Protein AF-A0A0C3GNN5-F1 (afdb_monomer)

Solvent-accessible surface area (backbone atoms only — not comparable to full-atom values): 3858 Å² total; per-residue (Å²): 130,92,78,78,76,72,77,52,71,67,57,57,50,51,52,49,51,54,53,48,50,54,52,50,49,53,54,52,47,46,64,72,44,40,63,62,73,76,68,62,62,92,58,77,87,68,76,91,84,88,78,77,94,75,84,88,136

Mean predicted aligned error: 15.67 Å

Foldseek 3Di:
DDDPDDPPPVVVVVVVVVVVVVVVVVVVVCVVCVCVVVPDDVCVVPPDDPDDPDDDD

Radius of gyration: 27.66 Å; Cα contacts (8 Å, |Δi|>4): 3; chains: 1; bounding box: 63×14×83 Å

Secondary structure (DSSP, 8-state):
-----PPPHHHHHHHHHHHHHHHHHHHHHHHHHHHHHHS--TTTT--S---------

pLDDT: mean 70.19, std 15.52, range [39.75, 95.56]

Sequence (57 aa):
GFHPHLPGFRHNFLAKALGATMWFFIFYRAREDGPKLLGAHPWEGHGHGHEDEGGHH

Organism: Piloderma croceum (strain F 1598) (NCBI:txid765440)

Structure (mmCIF, N/CA/C/O backbone):
data_AF-A0A0C3GNN5-F1
#
_entry.id   AF-A0A0C3GNN5-F1
#
loop_
_atom_site.group_PDB
_atom_site.id
_atom_site.type_symbol
_atom_site.label_atom_id
_atom_site.label_alt_id
_atom_site.label_comp_id
_atom_site.label_asym_id
_atom_site.label_entity_id
_atom_site.label_seq_id
_atom_site.pdbx_PDB_ins_code
_atom_site.Cartn_x
_atom_site.Cartn_y
_atom_site.Cartn_z
_atom_site.occupancy
_atom_site.B_iso_or_equiv
_atom_site.auth_seq_id
_atom_site.auth_comp_id
_atom_site.auth_asym_id
_atom_site.auth_atom_id
_atom_site.pdbx_PDB_model_num
ATOM 1 N N . GLY A 1 1 ? 7.810 1.301 -35.359 1.00 59.72 1 GLY A N 1
ATOM 2 C CA . GLY A 1 1 ? 7.490 0.206 -34.427 1.00 59.72 1 GLY A CA 1
ATOM 3 C C . GLY A 1 1 ? 7.478 0.763 -33.025 1.00 59.72 1 GLY A C 1
ATOM 4 O O . GLY A 1 1 ? 8.388 1.509 -32.692 1.00 59.72 1 GLY A O 1
ATOM 5 N N . PHE A 1 2 ? 6.443 0.478 -32.235 1.00 66.44 2 PHE A N 1
ATOM 6 C CA . PHE A 1 2 ? 6.408 0.860 -30.821 1.00 66.44 2 PHE A CA 1
ATOM 7 C C . PHE A 1 2 ? 7.502 0.082 -30.077 1.00 66.44 2 PHE A C 1
ATOM 9 O O . PHE A 1 2 ? 7.461 -1.143 -30.045 1.00 66.44 2 PHE A O 1
ATOM 16 N N . HIS A 1 3 ? 8.492 0.782 -29.520 1.00 60.28 3 HIS A N 1
ATOM 17 C CA . HIS A 1 3 ? 9.499 0.215 -28.619 1.00 60.28 3 HIS A CA 1
ATOM 18 C C . HIS A 1 3 ? 9.101 0.594 -27.188 1.00 60.28 3 HIS A C 1
ATOM 20 O O . HIS A 1 3 ? 9.527 1.647 -26.706 1.00 60.28 3 HIS A O 1
ATOM 26 N N . PRO A 1 4 ? 8.236 -0.187 -26.512 1.00 73.06 4 PRO A N 1
ATOM 27 C CA . PRO A 1 4 ? 7.929 0.070 -25.116 1.00 73.06 4 PRO A CA 1
ATOM 28 C C . PRO A 1 4 ? 9.215 -0.119 -24.309 1.00 73.06 4 PRO A C 1
ATOM 30 O O . PRO A 1 4 ? 9.781 -1.211 -24.258 1.00 73.06 4 PRO A O 1
ATOM 33 N N . HIS A 1 5 ? 9.706 0.960 -23.701 1.00 68.00 5 HIS A N 1
ATOM 34 C CA . HIS A 1 5 ? 10.758 0.864 -22.701 1.00 68.00 5 HIS A CA 1
ATOM 35 C C . HIS A 1 5 ? 10.221 -0.011 -21.568 1.00 68.00 5 HIS A C 1
ATOM 37 O O . HIS A 1 5 ? 9.235 0.326 -20.918 1.00 68.00 5 HIS A O 1
ATOM 43 N N . LEU A 1 6 ? 10.823 -1.178 -21.353 1.00 64.88 6 LEU A N 1
ATOM 44 C CA . LEU A 1 6 ? 10.474 -1.978 -20.189 1.00 64.88 6 LEU A CA 1
ATOM 45 C C . LEU A 1 6 ? 10.801 -1.134 -18.950 1.00 64.88 6 LEU A C 1
ATOM 47 O O . LEU A 1 6 ? 11.943 -0.671 -18.839 1.00 64.88 6 LEU A O 1
ATOM 51 N N . PRO A 1 7 ? 9.833 -0.885 -18.044 1.00 65.12 7 PRO A N 1
ATOM 52 C CA . PRO A 1 7 ? 10.103 -0.135 -16.830 1.00 65.12 7 PRO A CA 1
ATOM 53 C C . PRO A 1 7 ? 11.258 -0.830 -16.122 1.00 65.12 7 PRO A C 1
ATOM 55 O O . PRO A 1 7 ? 11.201 -2.034 -15.852 1.00 65.12 7 PRO A O 1
ATOM 58 N N . GLY A 1 8 ? 12.346 -0.086 -15.910 1.00 67.62 8 GLY A N 1
ATOM 59 C CA . GLY A 1 8 ? 13.588 -0.647 -15.396 1.00 67.62 8 GLY A CA 1
ATOM 60 C C . GLY A 1 8 ? 13.316 -1.480 -14.147 1.00 67.62 8 GLY A C 1
ATOM 61 O O . GLY A 1 8 ? 12.480 -1.116 -13.322 1.00 67.62 8 GLY A O 1
ATOM 62 N N . PHE A 1 9 ? 14.015 -2.604 -13.998 1.00 72.19 9 PHE A N 1
ATOM 63 C CA . PHE A 1 9 ? 13.798 -3.577 -12.918 1.00 72.19 9 PHE A CA 1
ATOM 64 C C . PHE A 1 9 ? 13.708 -2.929 -11.519 1.00 72.19 9 PHE A C 1
ATOM 66 O O . PHE A 1 9 ? 12.923 -3.347 -10.670 1.00 72.19 9 PHE A O 1
ATOM 73 N N . ARG A 1 10 ? 14.443 -1.826 -11.324 1.00 73.81 10 ARG A N 1
ATOM 74 C CA . ARG A 1 10 ? 14.430 -0.981 -10.120 1.00 73.81 10 ARG A CA 1
ATOM 75 C C . ARG A 1 10 ? 13.059 -0.359 -9.822 1.00 73.81 10 ARG A C 1
ATOM 77 O O . ARG A 1 10 ? 12.661 -0.320 -8.665 1.00 73.81 10 ARG A O 1
A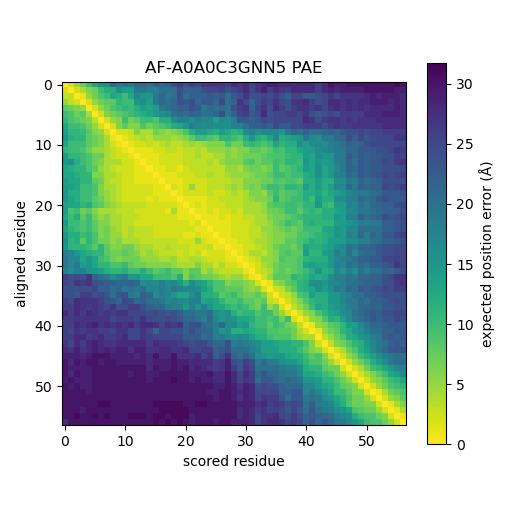TOM 84 N N . HIS A 1 11 ? 12.328 0.089 -10.842 1.00 81.38 11 HIS A N 1
ATOM 85 C CA . HIS A 1 11 ? 10.998 0.680 -10.688 1.00 81.38 11 HIS A CA 1
ATOM 86 C C . HIS A 1 11 ? 9.970 -0.369 -10.251 1.00 81.38 11 HIS A C 1
ATOM 88 O O . HIS A 1 11 ? 9.208 -0.136 -9.320 1.00 81.38 11 HIS A O 1
ATOM 94 N N . ASN A 1 12 ? 10.017 -1.564 -10.848 1.00 82.75 12 ASN A N 1
ATOM 95 C CA . ASN A 1 12 ? 9.155 -2.680 -10.452 1.00 82.75 12 ASN A CA 1
ATOM 96 C C . ASN A 1 12 ? 9.431 -3.148 -9.017 1.00 82.75 12 ASN A C 1
ATOM 98 O O . ASN A 1 12 ? 8.496 -3.459 -8.281 1.00 82.75 12 ASN A O 1
ATOM 102 N N . PHE A 1 13 ? 10.703 -3.191 -8.609 1.00 87.75 13 PHE A N 1
ATOM 103 C CA . PHE A 1 13 ? 11.080 -3.540 -7.240 1.00 87.75 13 PHE A CA 1
ATOM 104 C C . PHE A 1 13 ? 10.588 -2.496 -6.232 1.00 87.75 13 PHE A C 1
ATOM 106 O O . PHE A 1 13 ? 9.974 -2.862 -5.233 1.00 87.75 13 PHE A O 1
ATOM 113 N N . LEU A 1 14 ? 10.785 -1.205 -6.518 1.00 89.06 14 LEU A N 1
ATOM 114 C CA . LEU A 1 14 ? 10.334 -0.125 -5.640 1.00 89.06 14 LEU A CA 1
ATOM 115 C C . LEU A 1 14 ? 8.803 -0.082 -5.537 1.00 89.06 14 LEU A C 1
ATOM 117 O O . LEU A 1 14 ? 8.270 0.043 -4.438 1.00 89.06 14 LEU A O 1
ATOM 121 N N . ALA A 1 15 ? 8.097 -0.263 -6.657 1.00 87.56 15 ALA A N 1
ATOM 122 C CA . ALA A 1 15 ? 6.639 -0.349 -6.683 1.00 87.56 15 ALA A CA 1
ATOM 123 C C . ALA A 1 15 ? 6.123 -1.534 -5.850 1.00 87.56 15 ALA A C 1
ATOM 125 O O . ALA A 1 15 ? 5.179 -1.386 -5.074 1.00 87.56 15 ALA A O 1
ATOM 126 N N . LYS A 1 16 ? 6.776 -2.699 -5.952 1.00 89.81 16 LYS A N 1
ATOM 127 C CA . LYS A 1 16 ? 6.458 -3.879 -5.136 1.00 89.81 16 LYS A CA 1
ATOM 128 C C . LYS A 1 16 ? 6.742 -3.657 -3.656 1.00 89.81 16 LYS A C 1
ATOM 130 O O . LYS A 1 16 ? 5.912 -4.035 -2.841 1.00 89.81 16 LYS A O 1
ATOM 135 N N . ALA A 1 17 ? 7.868 -3.037 -3.311 1.00 92.62 17 ALA A N 1
ATOM 136 C CA . ALA A 1 17 ? 8.203 -2.716 -1.928 1.00 92.62 17 ALA A CA 1
ATOM 137 C C . ALA A 1 17 ? 7.185 -1.736 -1.324 1.00 92.62 17 ALA A C 1
ATOM 139 O O . ALA A 1 17 ? 6.676 -1.985 -0.238 1.00 92.62 17 ALA A O 1
ATOM 140 N N . LEU A 1 18 ? 6.814 -0.679 -2.054 1.00 93.81 18 LEU A N 1
ATOM 141 C CA . LEU A 1 18 ? 5.790 0.283 -1.628 1.00 93.81 18 LEU A CA 1
ATOM 142 C C . LEU A 1 18 ? 4.417 -0.378 -1.439 1.00 93.81 18 LEU A C 1
ATOM 144 O O . LEU A 1 18 ? 3.782 -0.186 -0.403 1.00 93.81 18 LEU A O 1
ATOM 148 N N . GLY A 1 19 ? 3.980 -1.197 -2.401 1.00 94.38 19 GLY A N 1
ATOM 149 C CA . GLY A 1 19 ? 2.723 -1.941 -2.296 1.00 94.38 19 GLY A CA 1
ATOM 150 C C . GLY A 1 19 ? 2.731 -2.956 -1.149 1.00 94.38 19 GLY A C 1
ATOM 151 O O . GLY A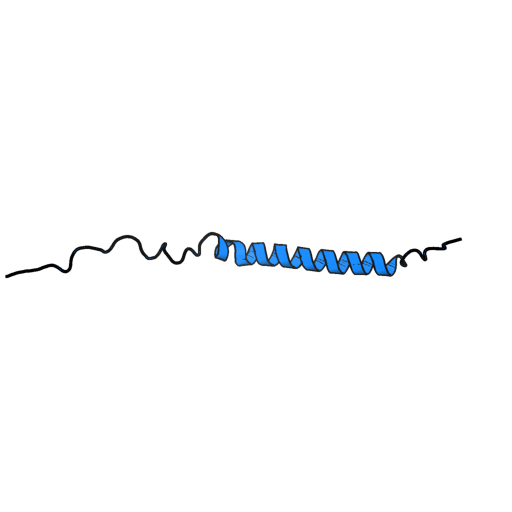 1 19 ? 1.754 -3.059 -0.410 1.00 94.38 19 GLY A O 1
ATOM 152 N N . ALA A 1 20 ? 3.844 -3.667 -0.953 1.00 94.69 20 ALA A N 1
ATOM 153 C CA . ALA A 1 20 ? 4.011 -4.602 0.155 1.00 94.69 20 ALA A CA 1
ATOM 154 C C . ALA A 1 20 ? 3.968 -3.886 1.512 1.00 94.69 20 ALA A C 1
ATOM 156 O O . ALA A 1 20 ? 3.289 -4.365 2.414 1.00 94.69 20 ALA A O 1
ATOM 157 N N . THR A 1 21 ? 4.611 -2.721 1.648 1.00 95.56 21 THR A N 1
ATOM 158 C CA . THR A 1 21 ? 4.562 -1.905 2.873 1.00 95.56 21 THR A CA 1
ATOM 159 C C . THR A 1 21 ? 3.148 -1.411 3.175 1.00 95.56 21 THR A C 1
ATOM 161 O O . THR A 1 21 ? 2.719 -1.468 4.325 1.00 95.56 21 THR A O 1
ATOM 164 N N . MET A 1 22 ? 2.396 -0.976 2.158 1.00 93.69 22 MET A N 1
ATOM 165 C CA . MET A 1 22 ? 0.995 -0.570 2.319 1.00 93.69 22 MET A CA 1
ATOM 166 C C . MET A 1 22 ? 0.150 -1.710 2.906 1.00 93.69 22 MET A C 1
ATOM 168 O O . MET A 1 22 ? -0.520 -1.529 3.921 1.00 93.69 22 MET A O 1
ATOM 172 N N . TRP A 1 23 ? 0.214 -2.901 2.305 1.00 91.81 23 TRP A N 1
ATOM 173 C CA . TRP A 1 23 ? -0.530 -4.063 2.796 1.00 91.81 23 TRP A CA 1
ATOM 174 C C . TRP A 1 23 ? -0.032 -4.549 4.158 1.00 91.81 23 TRP A C 1
ATOM 176 O O . TRP A 1 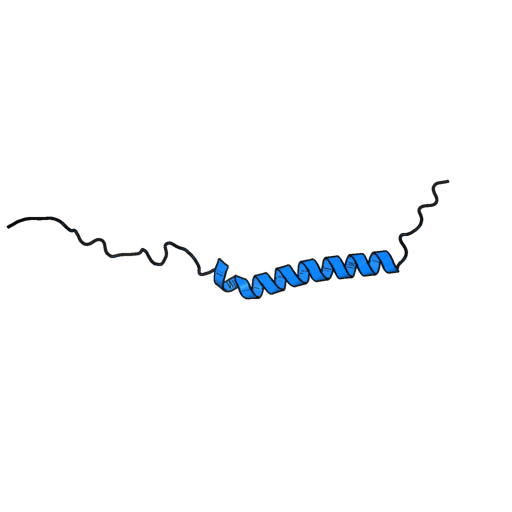23 ? -0.846 -4.871 5.021 1.00 91.81 23 TRP A O 1
ATOM 186 N N . PHE A 1 24 ? 1.284 -4.550 4.383 1.00 90.12 24 PHE A N 1
ATOM 187 C CA . PHE A 1 24 ? 1.880 -4.856 5.681 1.00 90.12 24 PHE A CA 1
ATOM 188 C C . PHE A 1 24 ? 1.305 -3.957 6.779 1.00 90.12 24 PHE A C 1
ATOM 190 O O . PHE A 1 24 ? 0.915 -4.456 7.832 1.00 90.12 24 PHE A O 1
ATOM 197 N N . PHE A 1 25 ? 1.172 -2.655 6.511 1.00 88.69 25 PHE A N 1
ATOM 198 C CA . PHE A 1 25 ? 0.600 -1.707 7.461 1.00 88.69 25 PHE A CA 1
ATOM 199 C C . PHE A 1 25 ? -0.883 -1.973 7.744 1.00 88.69 25 PHE A C 1
ATOM 201 O O . PHE A 1 25 ? -1.298 -1.933 8.900 1.00 88.69 25 PHE A O 1
ATOM 208 N N . ILE A 1 26 ? -1.676 -2.309 6.721 1.00 86.75 26 ILE A N 1
ATOM 209 C CA . ILE A 1 26 ? -3.088 -2.685 6.898 1.00 86.75 26 ILE A CA 1
ATOM 210 C C . ILE A 1 26 ? -3.209 -3.920 7.799 1.00 86.75 26 ILE A C 1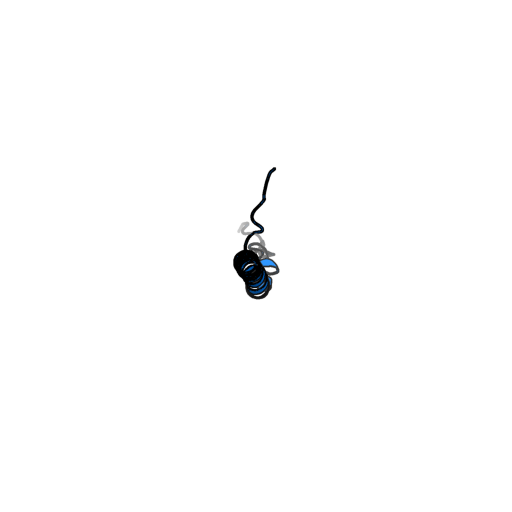
ATOM 212 O O . ILE A 1 26 ? -4.006 -3.910 8.731 1.00 86.75 26 ILE A O 1
ATOM 216 N N . PHE A 1 27 ? -2.405 -4.965 7.578 1.00 85.81 27 PHE A N 1
ATOM 217 C CA . PHE A 1 27 ? -2.440 -6.175 8.410 1.00 85.81 27 PHE A CA 1
ATOM 218 C C . PHE A 1 27 ? -1.889 -5.959 9.823 1.00 85.81 27 PHE A C 1
ATOM 220 O O . PHE A 1 27 ? -2.415 -6.533 10.777 1.00 85.81 27 PHE A O 1
ATOM 227 N N . TYR A 1 28 ? -0.855 -5.131 9.972 1.00 86.25 28 TYR A N 1
ATOM 228 C CA . TYR A 1 28 ? -0.336 -4.710 11.274 1.00 86.25 28 TYR A CA 1
ATOM 229 C C . TYR A 1 28 ? -1.428 -3.998 12.076 1.00 86.25 28 TYR A C 1
ATOM 231 O O . TYR A 1 28 ? -1.759 -4.405 13.189 1.00 86.25 28 TYR A O 1
ATOM 239 N N . ARG A 1 29 ? -2.079 -3.017 11.448 1.00 84.00 29 ARG A N 1
ATOM 240 C CA . ARG A 1 29 ? -3.158 -2.251 12.061 1.00 84.00 29 ARG A CA 1
ATOM 241 C C . ARG A 1 29 ? -4.405 -3.096 12.306 1.00 84.00 29 ARG A C 1
ATOM 243 O O . ARG A 1 29 ? -5.031 -2.941 13.338 1.00 84.00 29 ARG A O 1
ATOM 250 N N . ALA A 1 30 ? -4.721 -4.058 11.440 1.00 79.50 30 ALA A N 1
ATOM 251 C CA . ALA A 1 30 ? -5.805 -5.012 11.672 1.00 79.50 30 ALA A CA 1
ATOM 252 C C . ALA A 1 30 ? -5.534 -5.952 12.860 1.00 79.50 30 ALA A C 1
ATOM 254 O O . ALA A 1 30 ? -6.477 -6.368 13.528 1.00 79.50 30 ALA A O 1
ATOM 255 N N . ARG A 1 31 ? -4.271 -6.289 13.156 1.00 74.56 31 ARG A N 1
ATOM 256 C CA . ARG A 1 31 ? -3.922 -7.053 14.367 1.00 74.56 31 ARG A CA 1
ATOM 257 C C . ARG A 1 31 ? -4.028 -6.205 15.632 1.00 74.56 31 ARG A C 1
ATOM 259 O O . ARG A 1 31 ? -4.492 -6.717 16.644 1.00 74.56 31 ARG A O 1
ATOM 266 N N . GLU A 1 32 ? -3.624 -4.939 15.579 1.00 73.62 32 GLU A N 1
ATOM 267 C CA . GLU A 1 32 ? -3.698 -4.023 16.729 1.00 73.62 32 GLU A CA 1
ATOM 268 C C . GLU A 1 32 ? -5.121 -3.505 16.999 1.00 73.62 32 GLU A C 1
ATOM 270 O O . GLU A 1 32 ? -5.555 -3.464 18.148 1.00 73.62 32 GLU A O 1
ATOM 275 N N . ASP A 1 33 ? -5.874 -3.167 15.952 1.00 65.25 33 ASP A N 1
ATOM 276 C CA . ASP A 1 33 ? -7.258 -2.681 16.028 1.00 65.25 33 ASP A CA 1
ATOM 277 C C . ASP A 1 33 ? -8.294 -3.819 15.929 1.00 65.25 33 ASP A C 1
ATOM 279 O O . ASP A 1 33 ? -9.492 -3.582 16.073 1.00 65.25 33 ASP A O 1
ATOM 283 N N . GLY A 1 34 ? -7.867 -5.067 15.724 1.00 62.16 34 GLY A N 1
ATOM 284 C CA . GLY A 1 34 ? -8.742 -6.247 15.678 1.00 62.16 34 GLY A CA 1
ATOM 285 C C . GLY A 1 34 ? -9.638 -6.412 16.917 1.00 62.16 34 GLY A C 1
ATOM 286 O O . GLY A 1 34 ? -10.844 -6.606 16.760 1.00 62.16 34 GLY A O 1
ATOM 287 N N . PRO A 1 35 ? -9.121 -6.243 18.151 1.00 57.97 35 PRO A N 1
ATOM 288 C CA . PRO A 1 35 ? -9.948 -6.218 19.360 1.00 57.97 35 PRO A CA 1
ATOM 289 C C . PRO A 1 35 ? -10.865 -4.988 19.429 1.00 57.97 35 PRO A C 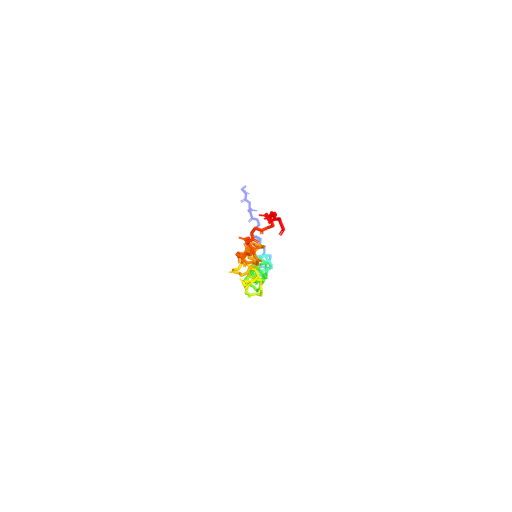1
ATOM 291 O O . PRO A 1 35 ? -11.929 -5.039 20.039 1.00 57.97 35 PRO A O 1
ATOM 294 N N . LYS A 1 36 ? -10.461 -3.876 18.800 1.00 56.94 36 LYS A N 1
ATOM 295 C CA . LYS A 1 36 ? -11.208 -2.611 18.790 1.00 56.94 36 LYS A CA 1
ATOM 296 C C . LYS A 1 36 ? -12.411 -2.650 17.844 1.00 56.94 36 LYS A C 1
ATOM 298 O O . LYS A 1 36 ? -13.340 -1.879 18.035 1.00 56.94 36 LYS A O 1
ATOM 303 N N . LEU A 1 37 ? -12.403 -3.540 16.850 1.00 58.12 37 LEU A N 1
ATOM 304 C CA . LEU A 1 37 ? -13.516 -3.749 15.920 1.00 58.12 37 LEU A CA 1
ATOM 305 C C . LEU A 1 37 ? -14.430 -4.918 16.317 1.00 58.12 37 LEU A C 1
ATOM 307 O O . LEU A 1 37 ? -15.606 -4.889 15.974 1.00 58.12 37 LEU A O 1
ATOM 311 N N . LEU A 1 38 ? -13.920 -5.923 17.041 1.00 61.03 38 LEU A N 1
ATOM 312 C CA . LEU A 1 38 ? -14.702 -7.094 17.473 1.00 61.03 38 LEU A CA 1
ATOM 313 C C . LEU A 1 38 ? -15.311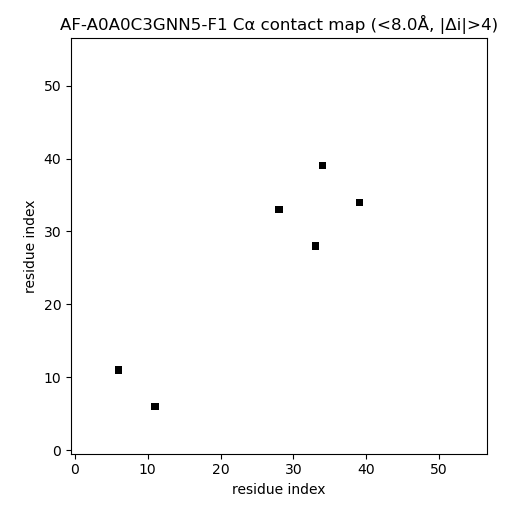 -6.976 18.882 1.00 61.03 38 LEU A C 1
ATOM 315 O O . LEU A 1 38 ? -16.063 -7.859 19.275 1.00 61.03 38 LEU A O 1
ATOM 319 N N . GLY A 1 39 ? -14.984 -5.931 19.650 1.00 59.38 39 GLY A N 1
ATOM 320 C CA . GLY A 1 39 ? -15.454 -5.776 21.036 1.00 59.38 39 GLY A CA 1
ATOM 321 C C . GLY A 1 39 ? -15.841 -4.353 21.438 1.00 59.38 39 GLY A C 1
ATOM 322 O O . GLY A 1 39 ? -15.951 -4.067 22.624 1.00 59.38 39 GLY A O 1
ATOM 323 N N . ALA A 1 40 ? -16.004 -3.439 20.479 1.00 60.78 40 ALA A N 1
ATOM 324 C CA . ALA A 1 40 ? -16.470 -2.083 20.753 1.00 60.78 40 ALA A CA 1
ATOM 325 C C . ALA A 1 40 ? -17.862 -1.872 20.153 1.00 60.78 40 ALA A C 1
ATOM 327 O O . ALA A 1 40 ? -18.040 -1.029 19.272 1.00 60.78 40 ALA A O 1
ATOM 328 N N . HIS A 1 41 ? -18.857 -2.631 20.616 1.00 66.44 41 HIS A N 1
ATOM 329 C CA . HIS A 1 41 ? -20.237 -2.215 20.408 1.00 66.44 41 HIS A CA 1
ATOM 330 C C . HIS A 1 41 ? -20.578 -1.128 21.437 1.00 66.44 41 HIS A C 1
ATOM 332 O O . HIS A 1 41 ? -20.572 -1.395 22.639 1.00 66.44 41 HIS A O 1
ATOM 338 N N . PRO A 1 42 ? -20.915 0.103 21.009 1.00 62.91 42 PRO A N 1
ATOM 339 C CA . PRO A 1 42 ? -21.302 1.171 21.931 1.00 62.91 42 PRO A CA 1
ATOM 340 C C . PRO A 1 42 ? -22.596 0.887 22.720 1.00 62.91 42 PRO A C 1
ATOM 342 O O . PRO A 1 42 ? -22.930 1.658 23.612 1.00 62.91 42 PRO A O 1
ATOM 345 N N . TRP A 1 43 ? -23.319 -0.203 22.424 1.00 66.38 43 TRP A N 1
ATOM 346 C CA . TRP A 1 43 ? -24.578 -0.586 23.078 1.00 66.38 43 TRP A CA 1
ATOM 347 C C . TRP A 1 43 ? -24.487 -1.817 23.997 1.00 66.38 43 TRP A C 1
ATOM 349 O O . TRP A 1 43 ? -25.452 -2.115 24.691 1.00 66.38 43 TRP A O 1
ATOM 359 N N . GLU A 1 44 ? -23.348 -2.512 24.076 1.00 57.91 44 GLU A N 1
ATOM 360 C CA . GLU A 1 44 ? -23.167 -3.631 25.028 1.00 57.91 44 GLU A CA 1
ATOM 361 C C . GLU A 1 44 ? -23.040 -3.159 26.488 1.00 57.91 44 GLU A C 1
ATOM 363 O O . GLU A 1 44 ? -23.257 -3.934 27.413 1.00 57.91 44 GLU A O 1
ATOM 368 N N . GLY A 1 45 ? -22.782 -1.865 26.712 1.00 56.94 45 GLY A N 1
ATOM 369 C CA . GLY A 1 45 ? -22.901 -1.217 28.025 1.00 56.94 45 GLY A CA 1
ATOM 370 C C . GLY A 1 45 ? -24.320 -0.748 28.379 1.00 56.94 45 GLY A C 1
ATOM 371 O O . GLY A 1 45 ? -24.501 -0.076 29.393 1.00 56.94 45 GLY A O 1
ATOM 372 N N . HIS A 1 46 ? -25.324 -1.041 27.548 1.00 61.06 46 HIS A N 1
ATOM 373 C CA . HIS A 1 46 ? -26.702 -0.590 27.745 1.00 61.06 46 HIS A CA 1
ATOM 374 C C . HIS A 1 46 ? -27.684 -1.764 27.656 1.00 61.06 46 HIS A C 1
ATOM 376 O O . HIS A 1 46 ? -28.567 -1.822 26.806 1.00 61.06 46 HIS A O 1
ATOM 382 N N . GLY A 1 47 ? -27.508 -2.731 28.557 1.00 52.72 47 GLY A N 1
ATOM 383 C CA . GLY A 1 47 ? -28.430 -3.843 28.757 1.00 52.72 47 GLY A CA 1
ATOM 384 C C . GLY A 1 47 ? -28.825 -3.975 30.226 1.00 52.72 47 GLY A C 1
ATOM 385 O O . GLY A 1 47 ? -28.020 -4.424 31.032 1.00 52.72 47 GLY A O 1
ATOM 386 N N . HIS A 1 48 ? -30.088 -3.643 30.509 1.00 55.94 48 HIS A N 1
ATOM 387 C CA . HIS A 1 48 ? -30.893 -3.985 31.693 1.00 55.94 48 HIS A CA 1
ATOM 388 C C . HIS A 1 48 ? -30.685 -3.192 32.996 1.00 55.94 48 HIS A C 1
ATOM 390 O O . HIS A 1 48 ? -30.084 -3.658 33.956 1.00 55.94 48 HIS A O 1
ATOM 396 N N . GLY A 1 49 ? -31.336 -2.027 33.055 1.00 51.94 49 GLY A N 1
ATOM 397 C CA . GLY A 1 49 ? -31.676 -1.318 34.290 1.00 51.94 49 GLY A CA 1
ATOM 398 C C . GLY A 1 49 ? -32.897 -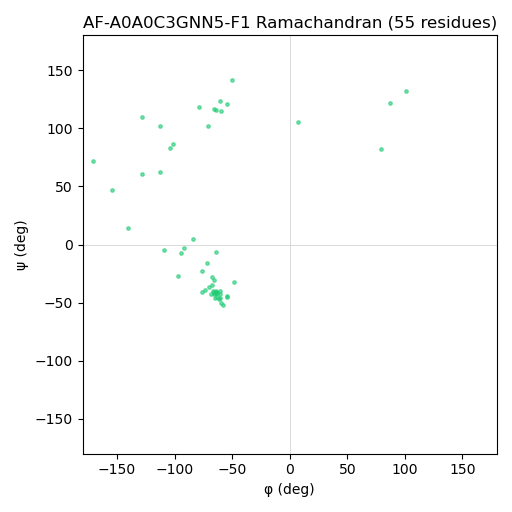0.417 34.095 1.00 51.94 49 GLY A C 1
ATOM 399 O O . GLY A 1 49 ? -32.841 0.760 34.419 1.00 51.94 49 GLY A O 1
ATOM 400 N N . HIS A 1 50 ? -33.960 -0.937 33.474 1.00 55.44 50 HIS A N 1
ATOM 401 C CA . HIS A 1 50 ? -35.267 -0.277 33.426 1.00 55.44 50 HIS A CA 1
ATOM 402 C C . HIS A 1 50 ? -36.172 -1.013 34.426 1.00 55.44 50 HIS A C 1
ATOM 404 O O . HIS A 1 50 ? -36.884 -1.939 34.051 1.00 55.44 50 HIS A O 1
ATOM 410 N N . GLU A 1 51 ? -36.071 -0.654 35.705 1.00 53.75 51 GLU A N 1
ATOM 411 C CA . GLU A 1 51 ? -37.151 -0.861 36.673 1.00 53.75 51 GLU A CA 1
ATOM 412 C C . GLU A 1 51 ? -37.658 0.532 37.061 1.00 53.75 51 GLU A C 1
ATOM 414 O O . GLU A 1 51 ? -36.992 1.302 37.748 1.00 53.75 51 GLU A O 1
ATOM 419 N N . ASP A 1 52 ? -38.791 0.851 36.445 1.00 48.69 52 ASP A N 1
ATOM 420 C CA . ASP A 1 52 ? -39.801 1.866 36.735 1.00 48.69 52 ASP A CA 1
ATOM 421 C C . ASP A 1 52 ? -39.536 2.903 37.849 1.00 48.69 52 ASP A C 1
ATOM 423 O O . ASP A 1 52 ? -39.784 2.677 39.034 1.00 48.69 52 ASP A O 1
ATOM 427 N N . GLU A 1 53 ? -39.227 4.137 37.435 1.00 55.06 53 GLU A N 1
ATOM 428 C CA . GLU A 1 53 ? -39.741 5.322 38.128 1.00 55.06 53 GLU A CA 1
ATOM 429 C C . GLU A 1 53 ? -41.250 5.431 37.847 1.00 55.06 53 GLU A C 1
ATOM 431 O O . GLU A 1 53 ? -41.664 5.858 36.767 1.00 55.06 53 G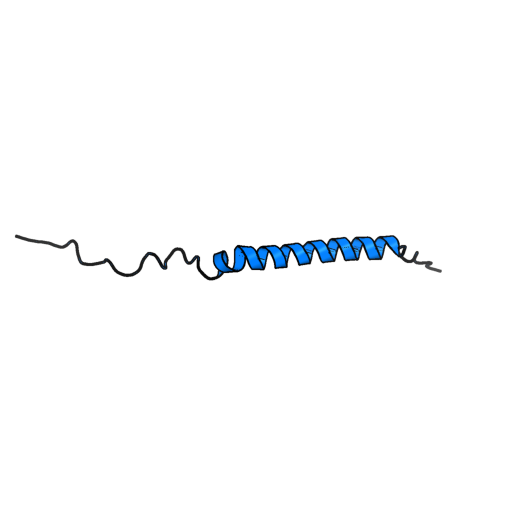LU A O 1
ATOM 436 N N . GLY A 1 54 ? -42.088 5.037 38.811 1.00 51.12 54 GLY A N 1
ATOM 437 C CA . GLY A 1 54 ? -43.537 5.073 38.617 1.00 51.12 54 GLY A CA 1
ATOM 438 C C . GLY A 1 54 ? -44.398 4.807 39.853 1.00 51.12 54 GLY A C 1
ATOM 439 O O . GLY A 1 54 ? -45.112 3.816 39.892 1.00 51.12 54 GLY A O 1
ATOM 440 N N . GLY A 1 55 ? -44.437 5.762 40.790 1.00 45.72 55 GLY A N 1
ATOM 441 C CA . GLY A 1 55 ? -45.722 6.202 41.350 1.00 45.72 55 GLY A CA 1
ATOM 442 C C . GLY A 1 55 ? -46.206 5.703 42.729 1.00 45.72 55 GLY A C 1
ATOM 443 O O . GLY A 1 55 ? -46.362 4.516 42.976 1.00 45.72 55 GLY A O 1
ATOM 444 N N . HIS A 1 56 ? -46.645 6.701 43.510 1.00 41.97 56 HIS A N 1
ATOM 445 C CA . HIS A 1 56 ? -47.836 6.728 44.381 1.00 41.97 56 HIS A CA 1
ATOM 446 C C . HIS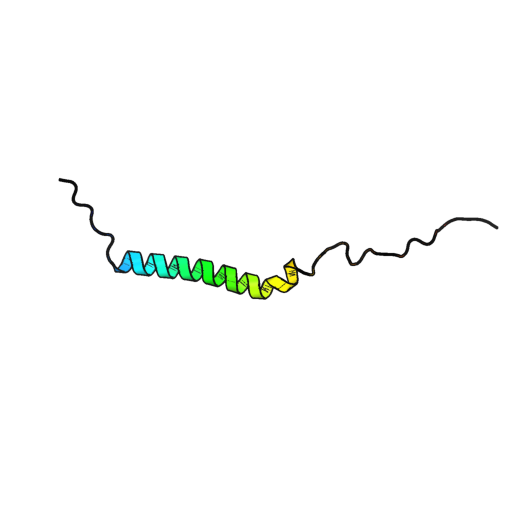 A 1 56 ? -47.779 6.207 45.844 1.00 41.97 56 HIS A C 1
ATOM 448 O O . HIS A 1 56 ? -47.636 5.017 46.095 1.00 41.97 56 HIS A O 1
ATOM 454 N N . HIS A 1 57 ? -48.131 7.152 46.743 1.00 39.75 57 HIS A N 1
ATOM 455 C CA . HIS A 1 57 ? -48.570 7.079 48.157 1.00 39.75 57 HIS A CA 1
ATOM 456 C C . HIS A 1 57 ? -47.521 7.075 49.276 1.00 39.75 57 HIS A C 1
ATOM 458 O O . HIS A 1 57 ? -46.746 6.108 49.405 1.00 39.75 57 HIS A O 1
#

InterPro domains:
  IPR044980 NADH dehydrogenase [ubiquinone] 1 beta subcomplex subunit 2, plant/fungi [PTHR36987] (1-53)